Protein AF-A0A7S0EDH4-F1 (afdb_monomer)

Mean predicted aligned error: 17.2 Å

Organism: NCBI:txid33657

Foldseek 3Di:
DDDDDDDDDDDDDDDDDDDDDDDDDDDDDPPDPPPPPPDPPPPPPPDDDPPDDDDDVVCQAAPPCVQRNDNFAFDPDDAQQDDRVLVSCQQRPDPDDHDDPCCCVPVGCCCVPCVVPPDWDFDADRTPRHGDDIDDDPPD

Sequence (140 aa):
RQEDGELATKEPRRSMMMLLGASSSALLGAARSARSVVSRAGTISANFGAPVVMGTEEMMSDKKTGHGTSTMPCQKNLRWDCDVETADRICNYNRHYAEYGGFWEKETSFLSEESEASGEITFYDSNTGKPLFFGPKGRD

Structure (mmCIF, N/CA/C/O backbone):
data_AF-A0A7S0EDH4-F1
#
_entry.id   AF-A0A7S0EDH4-F1
#
loop_
_atom_site.group_PDB
_atom_site.id
_atom_site.type_symbol
_atom_site.label_atom_id
_atom_site.label_alt_id
_atom_site.label_comp_id
_atom_site.label_asym_id
_atom_site.label_entity_id
_atom_site.label_seq_id
_atom_site.pdbx_PDB_ins_code
_atom_site.Cartn_x
_atom_site.Cartn_y
_atom_site.Cartn_z
_atom_site.occupancy
_atom_site.B_iso_or_equiv
_atom_site.auth_seq_id
_atom_site.auth_comp_id
_atom_site.auth_asym_id
_atom_site.auth_atom_id
_atom_site.pdbx_PDB_model_num
ATOM 1 N N . ARG A 1 1 ? 9.473 72.458 4.839 1.00 34.31 1 ARG A N 1
ATOM 2 C CA . ARG A 1 1 ? 10.015 73.329 3.773 1.00 34.31 1 ARG A CA 1
ATOM 3 C C . ARG A 1 1 ? 11.514 73.302 3.965 1.00 34.31 1 ARG A C 1
ATOM 5 O O . ARG A 1 1 ? 11.898 73.978 4.901 1.00 34.31 1 ARG A O 1
ATOM 12 N N . GLN A 1 2 ? 12.248 72.533 3.140 1.00 37.94 2 GLN A N 1
ATOM 13 C CA . GLN A 1 2 ? 13.727 72.568 3.016 1.00 37.94 2 GLN A CA 1
ATOM 14 C C . GLN A 1 2 ? 14.459 72.440 4.388 1.00 37.94 2 GLN A C 1
ATOM 16 O O . GLN A 1 2 ? 13.804 72.176 5.392 1.00 37.94 2 GLN A O 1
ATOM 21 N N . GLU A 1 3 ? 15.778 72.516 4.550 1.00 41.41 3 GLU A N 1
ATOM 22 C CA . GLU A 1 3 ? 16.896 72.412 3.601 1.00 41.41 3 GLU A CA 1
ATOM 23 C C . GLU A 1 3 ? 17.480 70.969 3.596 1.00 41.41 3 GLU A C 1
ATOM 25 O O . GLU A 1 3 ? 16.764 70.011 3.902 1.00 41.41 3 GLU A O 1
ATOM 30 N N . ASP A 1 4 ? 18.739 70.789 3.174 1.00 35.28 4 ASP A N 1
ATOM 31 C CA . ASP A 1 4 ? 19.230 69.558 2.518 1.00 35.28 4 ASP A CA 1
ATOM 32 C C . ASP A 1 4 ? 20.594 69.044 3.072 1.00 35.28 4 ASP A C 1
ATOM 34 O O . ASP A 1 4 ? 21.215 69.690 3.917 1.00 35.28 4 ASP A O 1
ATOM 38 N N . GLY A 1 5 ? 21.081 67.872 2.611 1.00 39.06 5 GLY A N 1
ATOM 39 C CA . GLY A 1 5 ? 22.292 67.198 3.132 1.00 39.06 5 GLY A CA 1
ATOM 40 C C . GLY A 1 5 ? 23.033 66.279 2.138 1.00 39.06 5 GLY A C 1
ATOM 41 O O . GLY A 1 5 ? 22.701 65.104 1.996 1.00 39.06 5 GLY A O 1
ATOM 42 N N . GLU A 1 6 ? 24.067 66.813 1.480 1.00 45.19 6 GLU A N 1
ATOM 43 C CA . GLU A 1 6 ? 25.008 66.087 0.603 1.00 45.19 6 GLU A CA 1
ATOM 44 C C . GLU A 1 6 ? 26.215 65.499 1.387 1.00 45.19 6 GLU A C 1
ATOM 46 O O . GLU A 1 6 ? 26.407 65.826 2.556 1.00 45.19 6 GLU A O 1
ATOM 51 N N . LEU A 1 7 ? 27.060 64.708 0.696 1.00 35.19 7 LEU A N 1
ATOM 52 C CA . LEU A 1 7 ? 28.420 64.218 1.034 1.00 35.19 7 LEU A CA 1
ATOM 53 C C . LEU A 1 7 ? 28.538 62.807 1.646 1.00 35.19 7 LEU A C 1
ATOM 55 O O . LEU A 1 7 ? 28.310 62.598 2.833 1.00 35.19 7 LEU A O 1
ATOM 59 N N . ALA A 1 8 ? 29.089 61.869 0.862 1.00 40.47 8 ALA A N 1
ATOM 60 C CA . ALA A 1 8 ? 30.484 61.420 1.036 1.00 40.47 8 ALA A CA 1
ATOM 61 C C . ALA A 1 8 ? 30.866 60.317 0.024 1.00 40.47 8 ALA A C 1
ATOM 63 O O . ALA A 1 8 ? 30.395 59.181 0.094 1.00 40.47 8 ALA A O 1
ATOM 64 N N . THR A 1 9 ? 31.780 60.630 -0.896 1.00 36.06 9 THR A N 1
ATOM 65 C CA . THR A 1 9 ? 32.432 59.654 -1.784 1.00 36.06 9 THR A CA 1
ATOM 66 C C . THR A 1 9 ? 33.424 58.775 -1.010 1.00 36.06 9 THR A C 1
ATOM 68 O O . THR A 1 9 ? 34.072 59.232 -0.068 1.00 36.06 9 THR A O 1
ATOM 71 N N . LYS A 1 10 ? 33.593 57.505 -1.412 1.00 35.50 10 LYS A N 1
ATOM 72 C CA . LYS A 1 10 ? 34.599 56.603 -0.823 1.00 35.50 10 LYS A CA 1
ATOM 73 C C . LYS A 1 10 ? 35.469 55.943 -1.894 1.00 35.50 10 LYS A C 1
ATOM 75 O O . LYS A 1 10 ? 35.087 54.950 -2.504 1.00 35.50 10 LYS A O 1
ATOM 80 N N . GLU A 1 11 ? 36.654 56.517 -2.074 1.00 42.31 11 GLU A N 1
ATOM 81 C CA . GLU A 1 11 ? 37.730 56.057 -2.962 1.00 42.31 11 GLU A CA 1
ATOM 82 C C . GLU A 1 11 ? 38.185 54.603 -2.690 1.00 42.31 11 GLU A C 1
ATOM 84 O O . GLU A 1 11 ? 38.326 54.206 -1.523 1.00 42.31 11 GLU A O 1
ATOM 89 N N . PRO A 1 12 ? 38.518 53.811 -3.730 1.00 45.28 12 PRO A N 1
ATOM 90 C CA . PRO A 1 12 ? 39.193 52.528 -3.573 1.00 45.28 12 PRO A CA 1
ATOM 91 C C . PRO A 1 12 ? 40.706 52.720 -3.365 1.00 45.28 12 PRO A C 1
ATOM 93 O O . PRO A 1 12 ? 41.416 53.282 -4.200 1.00 45.28 12 PRO A O 1
ATOM 96 N N . ARG A 1 13 ? 41.243 52.191 -2.259 1.00 46.84 13 ARG A N 1
ATOM 97 C CA . ARG A 1 13 ? 42.684 52.254 -1.964 1.00 46.84 13 ARG A CA 1
ATOM 98 C C . ARG A 1 13 ? 43.503 51.411 -2.949 1.00 46.84 13 ARG A C 1
ATOM 100 O O . ARG A 1 13 ? 43.581 50.192 -2.816 1.00 46.84 13 ARG A O 1
ATOM 107 N N . ARG A 1 14 ? 44.195 52.078 -3.877 1.00 38.41 14 ARG A N 1
ATOM 108 C CA . ARG A 1 14 ? 45.358 51.515 -4.582 1.00 38.41 14 ARG A CA 1
ATOM 109 C C . ARG A 1 14 ? 46.494 51.281 -3.578 1.00 38.41 14 ARG A C 1
ATOM 111 O O . ARG A 1 14 ? 46.842 52.194 -2.837 1.00 38.41 14 ARG A O 1
ATOM 118 N N . SER A 1 15 ? 47.091 50.090 -3.593 1.00 38.34 15 SER A N 1
ATOM 119 C CA . SER A 1 15 ? 48.376 49.810 -2.937 1.00 38.34 15 SER A CA 1
ATOM 120 C C . SER A 1 15 ? 49.402 49.373 -3.982 1.00 38.34 15 SER A C 1
ATOM 122 O O . SER A 1 15 ? 49.035 48.814 -5.018 1.00 38.34 15 SER A O 1
ATOM 124 N N . MET A 1 16 ? 50.671 49.707 -3.756 1.00 36.25 16 MET A N 1
ATOM 125 C CA . MET A 1 16 ? 51.666 49.843 -4.819 1.00 36.25 16 MET A CA 1
ATOM 126 C C . MET A 1 16 ? 52.648 48.663 -4.892 1.00 36.25 16 MET A C 1
ATOM 128 O O . MET A 1 16 ? 53.415 48.426 -3.970 1.00 36.25 16 MET A O 1
ATOM 132 N N . MET A 1 17 ? 52.607 47.966 -6.031 1.00 38.44 17 MET A N 1
ATOM 133 C CA . MET A 1 17 ? 53.737 47.456 -6.831 1.00 38.44 17 MET A CA 1
ATOM 134 C C . MET A 1 17 ? 55.080 47.134 -6.133 1.00 38.44 17 MET A C 1
ATOM 136 O O . MET A 1 17 ? 55.824 48.035 -5.757 1.00 38.44 17 MET A O 1
ATOM 140 N N . MET A 1 18 ? 55.492 45.862 -6.199 1.00 34.16 18 MET A N 1
ATOM 141 C CA . MET A 1 18 ? 56.888 45.481 -6.480 1.00 34.16 18 MET A CA 1
ATOM 142 C C . MET A 1 18 ? 56.948 44.243 -7.390 1.00 34.16 18 MET A C 1
ATOM 144 O O . MET A 1 18 ? 55.967 43.516 -7.535 1.00 34.16 18 MET A O 1
ATOM 148 N N . LEU A 1 19 ? 58.081 44.082 -8.076 1.00 37.03 19 LEU A N 1
ATOM 149 C CA . LEU A 1 19 ? 58.265 43.248 -9.269 1.00 37.03 19 LEU A CA 1
ATOM 150 C C . LEU A 1 19 ? 59.087 41.967 -9.017 1.00 37.03 19 LEU A C 1
ATOM 152 O O . LEU A 1 19 ? 59.837 41.885 -8.052 1.00 37.03 19 LEU A O 1
ATOM 156 N N . LEU A 1 20 ? 59.060 41.097 -10.038 1.00 38.53 20 LEU A N 1
ATOM 157 C CA . LEU A 1 20 ? 60.096 40.127 -10.449 1.00 38.53 20 LEU A CA 1
ATOM 158 C C . LEU A 1 20 ? 60.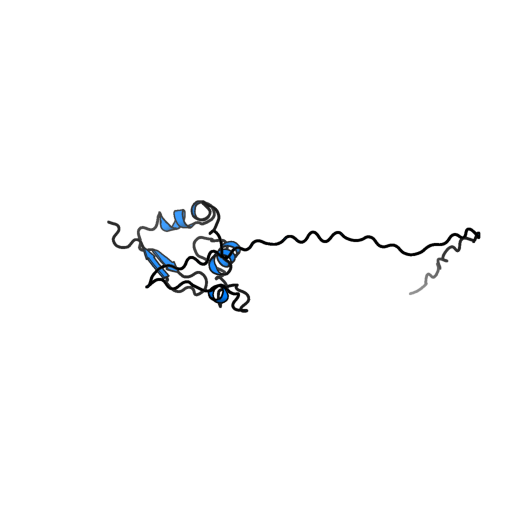277 38.828 -9.638 1.00 38.53 20 LEU A C 1
ATOM 160 O O . LEU A 1 20 ? 60.762 38.806 -8.514 1.00 38.53 20 LEU A O 1
ATOM 164 N N . GLY A 1 21 ? 60.006 37.712 -10.324 1.00 33.75 21 GLY A N 1
ATOM 165 C CA . GLY A 1 21 ? 60.316 36.346 -9.896 1.00 33.75 21 GLY A CA 1
ATOM 166 C C . GLY A 1 21 ? 59.734 35.325 -10.877 1.00 33.75 21 GLY A C 1
ATOM 167 O O . GLY A 1 21 ? 58.637 34.823 -10.666 1.00 33.75 21 GLY A O 1
ATOM 168 N N . ALA A 1 22 ? 60.425 35.062 -11.989 1.00 46.84 22 ALA A N 1
ATOM 169 C CA . ALA A 1 22 ? 59.959 34.116 -13.006 1.00 46.84 22 ALA A CA 1
ATOM 170 C C . ALA A 1 22 ? 60.303 32.662 -12.640 1.00 46.84 22 ALA A C 1
ATOM 172 O O . ALA A 1 22 ? 61.419 32.392 -12.198 1.00 46.84 22 ALA A O 1
ATOM 173 N N . SER A 1 23 ? 59.400 31.717 -12.921 1.00 42.72 23 SER A N 1
ATOM 174 C CA . SER A 1 23 ? 59.752 30.329 -13.266 1.00 42.72 23 SER A CA 1
ATOM 175 C C . SER A 1 23 ? 58.592 29.597 -13.940 1.00 42.72 23 SER A C 1
ATOM 177 O O . SER A 1 23 ? 57.431 29.741 -13.566 1.00 42.72 23 SER A O 1
ATOM 179 N N . SER A 1 24 ? 58.936 28.825 -14.967 1.00 44.00 24 SER A N 1
ATOM 180 C CA . SER A 1 24 ? 58.022 28.076 -15.829 1.00 44.00 24 SER A CA 1
ATOM 181 C C . SER A 1 24 ? 57.474 26.816 -15.156 1.00 44.00 24 SER A C 1
ATOM 183 O O . SER A 1 24 ? 58.206 26.148 -14.429 1.00 44.00 24 SER A O 1
ATOM 185 N N . SER A 1 25 ? 56.265 26.392 -15.535 1.00 46.09 25 SER A N 1
ATOM 186 C CA . SER A 1 25 ? 56.032 25.138 -16.294 1.00 46.09 25 SER A CA 1
ATOM 187 C C . SER A 1 25 ? 54.562 24.721 -16.235 1.00 46.09 25 SER A C 1
ATOM 189 O O . SER A 1 25 ? 53.941 24.732 -15.177 1.00 46.09 25 SER A O 1
ATOM 191 N N . ALA A 1 26 ? 54.011 24.326 -17.381 1.00 44.47 26 ALA A N 1
ATOM 192 C CA . ALA A 1 26 ? 52.655 23.800 -17.496 1.00 44.47 26 ALA A CA 1
ATOM 193 C C . ALA A 1 26 ? 52.663 22.268 -17.660 1.00 44.47 26 ALA A C 1
ATOM 195 O O . ALA A 1 26 ? 53.667 21.700 -18.074 1.00 44.47 26 ALA A O 1
ATOM 196 N N . LEU A 1 27 ? 51.490 21.656 -17.443 1.00 40.81 27 LEU A N 1
ATOM 197 C CA . LEU A 1 27 ? 51.099 20.299 -17.866 1.00 40.81 27 LEU A CA 1
ATOM 198 C C . LEU A 1 27 ? 51.803 19.102 -17.192 1.00 40.81 27 LEU A C 1
ATOM 200 O O . LEU A 1 27 ? 52.880 18.686 -17.592 1.00 40.81 27 LEU A O 1
ATOM 204 N N . LEU A 1 28 ? 51.077 18.450 -16.278 1.00 38.53 28 LEU A N 1
ATOM 205 C CA . LEU A 1 28 ? 50.647 17.038 -16.353 1.00 38.53 28 LEU A CA 1
ATOM 206 C C . LEU A 1 28 ? 49.673 16.830 -15.172 1.00 38.53 28 LEU A C 1
ATOM 208 O O . LEU A 1 28 ? 49.992 17.134 -14.033 1.00 38.53 28 LEU A O 1
ATOM 212 N N . GLY A 1 29 ? 48.416 16.440 -15.360 1.00 38.22 29 GLY A N 1
ATOM 213 C CA . GLY A 1 29 ? 48.019 15.236 -16.085 1.00 38.22 29 GLY A CA 1
ATOM 214 C C . GLY A 1 29 ? 47.601 14.149 -15.087 1.00 38.22 29 GLY A C 1
ATOM 215 O O . GLY A 1 29 ? 48.099 13.030 -15.150 1.00 38.22 29 GLY A O 1
ATOM 216 N N . ALA A 1 30 ? 46.735 14.482 -14.120 1.00 46.34 30 ALA A N 1
ATOM 217 C CA . ALA A 1 30 ? 46.291 13.547 -13.088 1.00 46.34 30 ALA A CA 1
ATOM 218 C C . ALA A 1 30 ? 45.368 12.472 -13.689 1.00 46.34 30 ALA A C 1
ATOM 220 O O . ALA A 1 30 ? 44.156 12.662 -13.815 1.00 46.34 30 ALA A O 1
ATOM 221 N N . ALA A 1 31 ? 45.952 11.334 -14.069 1.00 51.53 31 ALA A N 1
ATOM 222 C CA . ALA A 1 31 ? 45.224 10.184 -14.585 1.00 51.53 31 ALA A CA 1
ATOM 223 C C . ALA A 1 31 ? 44.290 9.611 -13.503 1.00 51.53 31 ALA A C 1
ATOM 225 O O . ALA A 1 31 ? 44.708 8.869 -12.613 1.00 51.53 31 ALA A O 1
ATOM 226 N N . ARG A 1 32 ? 42.998 9.953 -13.579 1.00 52.88 32 ARG A N 1
ATOM 227 C CA . ARG A 1 32 ? 41.962 9.354 -12.729 1.00 52.88 32 ARG A CA 1
ATOM 228 C C . ARG A 1 32 ? 41.840 7.878 -13.109 1.00 52.88 32 ARG A C 1
ATOM 230 O O . ARG A 1 32 ? 41.319 7.559 -14.173 1.00 52.88 32 ARG A O 1
ATOM 237 N N . SER A 1 33 ? 42.331 6.988 -12.247 1.00 49.00 33 SER A N 1
ATOM 238 C CA . SER A 1 33 ? 42.221 5.540 -12.442 1.00 49.00 33 SER A CA 1
ATOM 239 C C . SER A 1 33 ? 40.746 5.134 -12.473 1.00 49.00 33 SER A C 1
ATOM 241 O O . SER A 1 33 ? 40.073 5.089 -11.441 1.00 49.00 33 SER A O 1
ATOM 243 N N . ALA A 1 34 ? 40.230 4.872 -13.674 1.00 55.22 34 ALA A N 1
ATOM 244 C CA . ALA A 1 34 ? 38.877 4.381 -13.873 1.00 55.22 34 ALA A CA 1
ATOM 245 C C . ALA A 1 34 ? 38.801 2.918 -13.417 1.00 55.22 34 ALA A C 1
ATOM 247 O O . ALA A 1 34 ? 39.051 1.992 -14.189 1.00 55.22 34 ALA A O 1
ATOM 248 N N . ARG A 1 35 ? 38.449 2.701 -12.144 1.00 52.75 35 ARG A N 1
ATOM 249 C CA . ARG A 1 35 ? 38.040 1.378 -11.662 1.00 52.75 35 ARG A CA 1
ATOM 250 C C . ARG A 1 35 ? 36.730 0.995 -12.347 1.00 52.75 35 ARG A C 1
ATOM 252 O O . ARG A 1 35 ? 35.657 1.386 -11.899 1.00 52.75 35 ARG A O 1
ATOM 259 N N . SER A 1 36 ? 36.837 0.230 -13.431 1.00 50.25 36 SER A N 1
ATOM 260 C CA . SER A 1 36 ? 35.691 -0.428 -14.052 1.00 50.25 36 SER A CA 1
ATOM 261 C C . SER A 1 36 ? 35.119 -1.453 -13.074 1.00 50.25 36 SER A C 1
ATOM 263 O O . SER A 1 36 ? 35.674 -2.538 -12.889 1.00 50.25 36 SER A O 1
ATOM 265 N N . VAL A 1 37 ? 34.021 -1.092 -12.413 1.00 53.00 37 VAL A N 1
ATOM 266 C CA . VAL A 1 37 ? 33.176 -2.054 -11.708 1.00 53.00 37 VAL A CA 1
ATOM 267 C C . VAL A 1 37 ? 32.346 -2.789 -12.754 1.00 53.00 37 VAL A C 1
ATOM 269 O O . VAL A 1 37 ? 31.309 -2.310 -13.203 1.00 53.00 37 VAL A O 1
ATOM 272 N N . VAL A 1 38 ? 32.829 -3.957 -13.181 1.00 55.22 38 VAL A N 1
ATOM 273 C CA . VAL A 1 38 ? 32.044 -4.864 -14.026 1.00 55.22 38 VAL A CA 1
ATOM 274 C C . VAL A 1 38 ? 30.901 -5.420 -13.182 1.00 55.22 38 VAL A C 1
ATOM 276 O O . VAL A 1 38 ? 31.061 -6.388 -12.437 1.00 55.22 38 VAL A O 1
ATOM 279 N N . SER A 1 39 ? 29.738 -4.786 -13.295 1.00 47.97 39 SER A N 1
ATOM 280 C CA . SER A 1 39 ? 28.493 -5.250 -12.696 1.00 47.97 39 SER A CA 1
ATOM 281 C C . SER A 1 39 ? 28.112 -6.611 -13.279 1.00 47.97 39 SER A C 1
ATOM 283 O O . SER A 1 39 ? 27.558 -6.688 -14.375 1.00 47.97 39 SER A O 1
ATOM 285 N N . ARG A 1 40 ? 28.349 -7.704 -12.539 1.00 55.09 40 ARG A N 1
ATOM 286 C CA . ARG A 1 40 ? 27.710 -9.003 -12.817 1.00 55.09 40 ARG A CA 1
ATOM 287 C C . ARG A 1 40 ? 26.237 -8.957 -12.398 1.00 55.09 40 ARG A C 1
ATOM 289 O O . ARG A 1 40 ? 25.826 -9.627 -11.456 1.00 55.09 40 ARG A O 1
ATOM 296 N N . ALA A 1 41 ? 25.442 -8.192 -13.142 1.00 46.81 41 ALA A N 1
ATOM 297 C CA . ALA A 1 41 ? 23.996 -8.362 -13.195 1.00 46.81 41 ALA A CA 1
ATOM 298 C C . ALA A 1 41 ? 23.698 -9.650 -13.982 1.00 46.81 41 ALA A C 1
ATOM 300 O O . ALA A 1 41 ? 23.449 -9.631 -15.184 1.00 46.81 41 ALA A O 1
ATOM 301 N N . GLY A 1 42 ? 23.840 -10.796 -13.314 1.00 46.03 42 GLY A N 1
ATOM 302 C CA . GLY A 1 42 ? 23.469 -12.087 -13.878 1.00 46.03 42 GLY A CA 1
ATOM 303 C C . GLY A 1 42 ? 21.961 -12.267 -13.793 1.00 46.03 42 GLY A C 1
ATOM 304 O O . GLY A 1 42 ? 21.468 -12.689 -12.751 1.00 46.03 42 GLY A O 1
ATOM 305 N N . THR A 1 43 ? 21.240 -11.953 -14.868 1.00 57.25 43 THR A N 1
ATOM 306 C CA . THR A 1 43 ? 19.800 -12.215 -14.970 1.00 57.25 43 THR A CA 1
ATOM 307 C C . THR A 1 43 ? 19.557 -13.720 -14.872 1.00 57.25 43 THR A C 1
ATOM 309 O O . THR A 1 43 ? 19.905 -14.472 -15.784 1.00 57.25 43 THR A O 1
ATOM 312 N N . ILE A 1 44 ? 18.982 -14.183 -13.760 1.00 54.12 44 ILE A N 1
ATOM 313 C CA . ILE A 1 44 ? 18.604 -15.590 -13.596 1.00 54.12 44 ILE A CA 1
ATOM 314 C C . ILE A 1 44 ? 17.289 -15.813 -14.349 1.00 54.12 44 ILE A C 1
ATOM 316 O O . ILE A 1 44 ? 16.209 -15.809 -13.764 1.00 54.12 44 ILE A O 1
ATOM 320 N N . SER A 1 45 ? 17.380 -16.006 -15.666 1.00 60.34 45 SER A N 1
ATOM 321 C CA . SER A 1 45 ? 16.259 -16.472 -16.488 1.00 60.34 45 SER A CA 1
ATOM 322 C C . SER A 1 45 ? 15.967 -17.942 -16.178 1.00 60.34 45 SER A C 1
ATOM 324 O O . SER A 1 45 ? 16.389 -18.851 -16.894 1.00 60.34 45 SER A O 1
ATOM 326 N N . ALA A 1 46 ? 15.262 -18.178 -15.073 1.00 66.50 46 ALA A N 1
ATOM 327 C CA . ALA A 1 46 ? 14.695 -19.477 -14.755 1.00 66.50 46 ALA A CA 1
ATOM 328 C C . ALA A 1 46 ? 13.556 -19.780 -15.742 1.00 66.50 46 ALA A C 1
ATOM 330 O O . ALA A 1 46 ? 12.455 -19.245 -15.626 1.00 66.50 46 ALA A O 1
ATOM 331 N N . ASN A 1 47 ? 13.834 -20.629 -16.732 1.00 71.94 47 ASN A N 1
ATOM 332 C CA . ASN A 1 47 ? 12.816 -21.143 -17.642 1.00 71.94 47 ASN A CA 1
ATOM 333 C C . ASN A 1 47 ? 12.071 -22.294 -16.960 1.00 71.94 47 ASN A C 1
ATOM 335 O O . ASN A 1 47 ? 12.610 -23.391 -16.808 1.00 71.94 47 ASN A O 1
ATOM 339 N N . PHE A 1 48 ? 10.831 -22.039 -16.554 1.00 81.25 48 PHE A N 1
ATOM 340 C CA . PHE A 1 48 ? 9.925 -23.063 -16.043 1.00 81.25 48 PHE A CA 1
ATOM 341 C C . PHE A 1 48 ? 9.193 -23.753 -17.204 1.00 81.25 48 PHE A C 1
ATOM 343 O O . PHE A 1 48 ? 9.044 -23.190 -18.288 1.00 81.25 48 PHE A O 1
ATOM 350 N N . GLY A 1 49 ? 8.740 -24.989 -16.986 1.00 83.75 49 GLY A N 1
ATOM 351 C CA . GLY A 1 49 ? 7.934 -25.708 -17.973 1.00 83.75 49 GLY A CA 1
ATOM 352 C C . GLY A 1 49 ? 6.565 -25.054 -18.199 1.00 83.75 49 GLY A C 1
ATOM 353 O O . GLY A 1 49 ? 6.032 -24.372 -17.321 1.00 83.75 49 GLY A O 1
ATOM 354 N N . ALA A 1 50 ? 5.969 -25.301 -19.367 1.00 78.06 50 ALA A N 1
ATOM 355 C CA . ALA A 1 50 ? 4.591 -24.898 -19.644 1.00 78.06 50 ALA A CA 1
ATOM 356 C C . ALA A 1 50 ? 3.634 -25.441 -18.553 1.00 78.06 50 ALA A C 1
ATOM 358 O O . ALA A 1 50 ? 3.818 -26.577 -18.108 1.00 78.06 50 ALA A O 1
ATOM 359 N N . PRO A 1 51 ? 2.618 -24.671 -18.115 1.00 85.88 51 PRO A N 1
ATOM 360 C CA . PRO A 1 51 ? 2.090 -23.451 -18.735 1.00 85.88 51 PRO A CA 1
ATOM 361 C C . PRO A 1 51 ? 2.703 -22.131 -18.222 1.00 85.88 51 PRO A C 1
ATOM 363 O O . PRO A 1 51 ? 2.126 -21.073 -18.460 1.00 85.88 51 PRO A O 1
ATOM 366 N N . VAL A 1 52 ? 3.830 -22.154 -17.500 1.00 87.31 52 VAL A N 1
ATOM 367 C CA . VAL A 1 52 ? 4.406 -20.932 -16.914 1.00 87.31 52 VAL A CA 1
ATOM 368 C C . VAL A 1 52 ? 4.934 -19.996 -18.007 1.00 87.31 52 VAL A C 1
ATOM 370 O O . VAL A 1 52 ? 5.814 -20.363 -18.782 1.00 87.31 52 VAL A O 1
ATOM 373 N N . VAL A 1 53 ? 4.420 -18.764 -18.036 1.00 85.94 53 VAL A N 1
ATOM 374 C CA . VAL A 1 53 ? 4.927 -17.671 -18.877 1.00 85.94 53 VAL A CA 1
ATOM 375 C C . VAL A 1 53 ? 5.702 -16.708 -17.987 1.00 85.94 53 VAL A C 1
ATOM 377 O O . VAL A 1 53 ? 5.143 -16.142 -17.049 1.00 85.94 53 VAL A O 1
ATOM 380 N N . MET A 1 54 ? 6.988 -16.518 -18.276 1.00 87.38 54 MET A N 1
ATOM 381 C CA . MET A 1 54 ? 7.814 -15.556 -17.548 1.00 87.38 54 MET A CA 1
ATOM 382 C C . MET A 1 54 ? 7.520 -14.135 -18.026 1.00 87.38 54 MET A C 1
ATOM 384 O O . MET A 1 54 ? 7.556 -13.858 -19.224 1.00 87.38 54 MET A O 1
ATOM 388 N N . GLY A 1 55 ? 7.232 -13.236 -17.082 1.00 84.31 55 GLY A N 1
ATOM 389 C CA . GLY A 1 55 ? 7.097 -11.808 -17.365 1.00 84.31 55 GLY A CA 1
ATOM 390 C C . GLY A 1 55 ? 8.428 -11.203 -17.813 1.00 84.31 55 GLY A C 1
ATOM 391 O O . GLY A 1 55 ? 9.492 -11.644 -17.379 1.00 84.31 55 GLY A O 1
ATOM 392 N N . THR A 1 56 ? 8.367 -10.193 -18.679 1.00 87.12 56 THR A N 1
ATOM 393 C CA . THR A 1 56 ? 9.550 -9.460 -19.148 1.00 87.12 56 THR A CA 1
ATOM 394 C C . THR A 1 56 ? 9.743 -8.163 -18.355 1.00 87.12 56 THR A C 1
ATOM 396 O O . THR A 1 56 ? 8.797 -7.640 -17.760 1.00 87.12 56 THR A O 1
ATOM 399 N N . GLU A 1 57 ? 10.959 -7.613 -18.349 1.00 83.44 57 GLU A N 1
ATOM 400 C CA . GLU A 1 57 ? 11.282 -6.382 -17.606 1.00 83.44 57 GLU A CA 1
ATOM 401 C C . GLU A 1 57 ? 10.475 -5.163 -18.097 1.00 83.44 57 GLU A C 1
ATOM 403 O O . GLU A 1 57 ? 10.137 -4.273 -17.315 1.00 83.44 57 GLU A O 1
ATOM 408 N N . GLU A 1 58 ? 10.072 -5.140 -19.372 1.00 86.00 58 GLU A N 1
ATOM 409 C CA . GLU A 1 58 ? 9.220 -4.093 -19.949 1.00 86.00 58 GLU A CA 1
ATOM 410 C C . GLU A 1 58 ? 7.827 -4.049 -19.297 1.00 86.00 58 GLU A C 1
ATOM 412 O O . GLU A 1 58 ? 7.211 -2.982 -19.198 1.00 86.00 58 GLU A O 1
ATOM 417 N N . MET A 1 59 ? 7.334 -5.179 -18.776 1.00 82.81 59 MET A N 1
ATOM 418 C CA . MET A 1 59 ? 6.085 -5.210 -18.011 1.00 82.81 59 MET A CA 1
ATOM 419 C C . MET A 1 59 ? 6.193 -4.347 -16.747 1.00 82.81 59 MET A C 1
ATOM 421 O O . MET A 1 59 ? 5.251 -3.624 -16.421 1.00 82.81 59 MET A O 1
ATOM 425 N N . MET A 1 60 ? 7.367 -4.330 -16.110 1.00 78.81 60 MET A N 1
ATOM 426 C CA . MET A 1 60 ? 7.676 -3.529 -14.920 1.00 78.81 60 MET A CA 1
ATOM 427 C C . MET A 1 60 ? 8.310 -2.164 -15.248 1.00 78.81 60 MET A C 1
ATOM 429 O O . MET A 1 60 ? 8.693 -1.427 -14.336 1.00 78.81 60 MET A O 1
ATOM 433 N N . SER A 1 61 ? 8.419 -1.778 -16.525 1.00 85.50 61 SER A N 1
ATOM 434 C CA . SER A 1 61 ? 8.927 -0.451 -16.891 1.00 85.50 61 SER A CA 1
ATOM 435 C C . SER A 1 61 ? 8.014 0.662 -16.377 1.00 85.50 61 SER A C 1
ATOM 437 O O . SER A 1 61 ? 6.796 0.481 -16.284 1.00 85.50 61 SER A O 1
ATOM 439 N N . ASP A 1 62 ? 8.596 1.842 -16.156 1.00 84.94 62 ASP A N 1
ATOM 440 C CA . ASP A 1 62 ? 7.834 3.077 -15.959 1.00 84.94 62 ASP A CA 1
ATOM 441 C C . ASP A 1 62 ? 6.876 3.303 -17.148 1.00 84.94 62 ASP A C 1
ATOM 443 O O . ASP A 1 62 ? 7.260 3.095 -18.309 1.00 84.94 62 ASP A O 1
ATOM 447 N N . LYS A 1 63 ? 5.621 3.677 -16.869 1.00 85.69 63 LYS A N 1
ATOM 448 C CA . LYS A 1 63 ? 4.579 3.917 -17.887 1.00 85.69 63 LYS A CA 1
ATOM 449 C C . LYS A 1 63 ? 4.551 5.357 -18.409 1.00 85.69 63 LYS A C 1
ATOM 451 O O . LYS A 1 63 ? 3.714 5.679 -19.249 1.00 85.69 63 LYS A O 1
ATOM 456 N N . LYS A 1 64 ? 5.503 6.198 -17.986 1.00 83.69 64 LYS A N 1
ATOM 457 C CA . LYS A 1 64 ? 5.677 7.621 -18.341 1.00 83.69 64 LYS A CA 1
ATOM 458 C C . LYS A 1 64 ? 4.520 8.516 -17.889 1.00 83.69 64 LYS A C 1
ATOM 460 O O . LYS A 1 64 ? 4.278 9.579 -18.453 1.00 83.69 64 LYS A O 1
ATOM 465 N N . THR A 1 65 ? 3.825 8.070 -16.854 1.00 80.00 65 THR A N 1
ATOM 466 C CA . THR 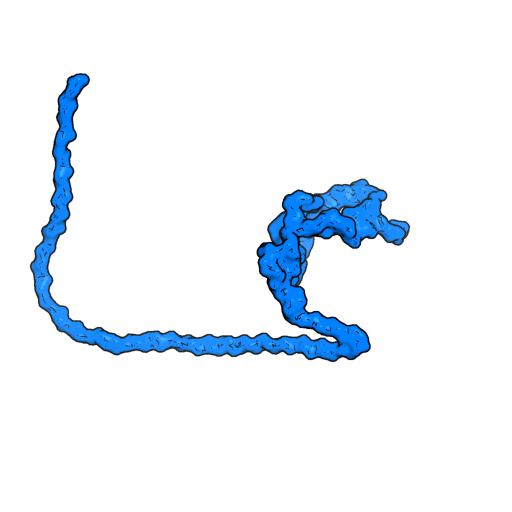A 1 65 ? 2.629 8.668 -16.243 1.00 80.00 65 THR A CA 1
ATOM 467 C C . THR A 1 65 ? 2.949 9.450 -14.970 1.00 80.00 65 THR A C 1
ATOM 469 O O . THR A 1 65 ? 2.059 10.079 -14.412 1.00 80.00 65 THR A O 1
ATOM 472 N N . GLY A 1 66 ? 4.203 9.413 -14.502 1.00 82.12 66 GLY A N 1
ATOM 473 C CA . GLY A 1 66 ? 4.629 10.036 -13.244 1.00 82.12 66 GLY A CA 1
ATOM 474 C C . GLY A 1 66 ? 4.324 9.209 -11.990 1.00 82.12 66 GLY A C 1
ATOM 475 O O . GLY A 1 66 ? 4.545 9.702 -10.891 1.00 82.12 66 GLY A O 1
ATOM 476 N N . HIS A 1 67 ? 3.842 7.969 -12.154 1.00 83.69 67 HIS A N 1
ATOM 477 C CA . HIS A 1 67 ? 3.456 7.049 -11.074 1.00 83.69 67 HIS A CA 1
ATOM 478 C C . HIS A 1 67 ? 4.012 5.637 -11.321 1.00 83.69 67 HIS A C 1
ATOM 480 O O . HIS A 1 67 ? 3.288 4.646 -11.268 1.00 83.69 67 HIS A O 1
ATOM 486 N N . GLY A 1 68 ? 5.305 5.556 -11.650 1.00 85.75 68 GLY A N 1
ATOM 487 C CA . GLY A 1 68 ? 6.033 4.299 -11.829 1.00 85.75 68 GLY A CA 1
ATOM 488 C C . GLY A 1 68 ? 5.353 3.332 -12.804 1.00 85.75 68 GLY A C 1
ATOM 489 O O . GLY A 1 68 ? 5.242 3.616 -13.998 1.00 85.75 68 GLY A O 1
ATOM 490 N N . THR A 1 69 ? 4.927 2.165 -12.318 1.00 85.94 69 THR A N 1
ATOM 491 C CA . THR A 1 69 ? 4.259 1.131 -13.131 1.00 85.94 69 THR A CA 1
ATOM 492 C C . THR A 1 69 ? 2.759 1.375 -13.353 1.00 85.94 69 THR A C 1
ATOM 494 O O . THR A 1 69 ? 2.163 0.691 -14.189 1.00 85.94 69 THR A O 1
ATOM 497 N N . SER A 1 70 ? 2.161 2.358 -12.675 1.00 85.06 70 SER A N 1
ATOM 498 C CA . SER A 1 70 ? 0.722 2.653 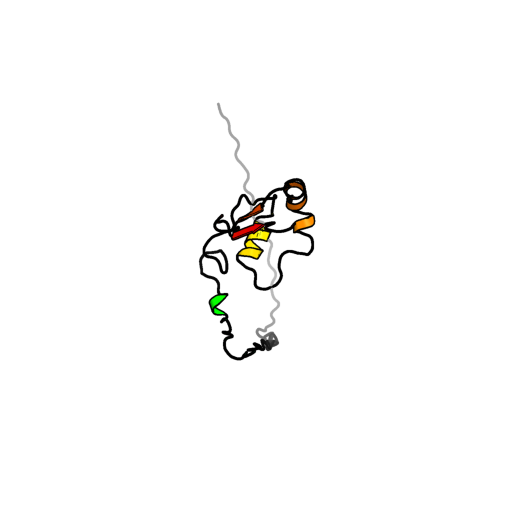-12.682 1.00 85.06 70 SER A CA 1
ATOM 499 C C . SER A 1 70 ? 0.350 3.870 -13.529 1.00 85.06 70 SER A C 1
ATOM 501 O O . SER A 1 70 ? 1.130 4.797 -13.735 1.00 85.06 70 SER A O 1
ATOM 503 N N . THR A 1 71 ? -0.894 3.906 -14.014 1.00 87.62 71 THR A N 1
ATOM 504 C CA . THR A 1 71 ? -1.403 5.017 -14.843 1.00 87.62 71 THR A CA 1
ATOM 505 C C . THR A 1 71 ? -1.892 6.222 -14.032 1.00 87.62 71 THR A C 1
ATOM 507 O O . THR A 1 71 ? -2.008 7.314 -14.580 1.00 87.62 71 THR A O 1
ATOM 510 N N . MET A 1 72 ? -2.187 6.040 -12.743 1.00 88.38 72 MET A N 1
ATOM 511 C CA . MET A 1 72 ? -2.795 7.047 -11.864 1.00 88.38 72 MET A CA 1
ATOM 512 C C . MET A 1 72 ? -2.096 7.076 -10.494 1.00 88.38 72 MET A C 1
ATOM 514 O O . MET A 1 72 ? -1.596 6.027 -10.084 1.00 88.38 72 MET A O 1
ATOM 518 N N . PRO A 1 73 ? -2.085 8.224 -9.786 1.00 90.19 73 PRO A N 1
ATOM 519 C CA . PRO A 1 73 ? -1.566 8.333 -8.419 1.00 90.19 73 PRO A CA 1
ATOM 520 C C . PRO A 1 73 ? -2.373 7.510 -7.410 1.00 90.19 73 PRO A C 1
ATOM 522 O O . PRO A 1 73 ? -3.536 7.178 -7.653 1.00 90.19 73 PRO A O 1
ATOM 525 N N . CYS A 1 74 ? -1.778 7.275 -6.241 1.00 92.50 74 CYS A N 1
ATOM 526 C CA . CYS A 1 74 ? -2.518 6.899 -5.038 1.00 92.50 74 CYS A CA 1
ATOM 527 C C . CYS A 1 74 ? -3.515 8.006 -4.614 1.00 92.50 74 CYS A C 1
ATOM 529 O O . CYS A 1 74 ? -3.290 9.202 -4.839 1.00 92.50 74 CYS A O 1
ATOM 531 N N . GLN A 1 75 ? -4.631 7.620 -3.997 1.00 93.69 75 GLN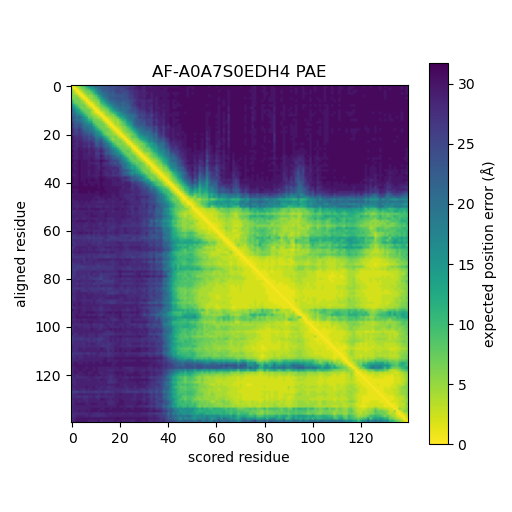 A N 1
ATOM 532 C CA . GLN A 1 75 ? -5.614 8.547 -3.438 1.00 93.69 75 GLN A CA 1
ATOM 533 C C . GLN A 1 75 ? -5.081 9.259 -2.188 1.00 93.69 75 GLN A C 1
ATOM 535 O O . GLN A 1 75 ? -4.316 8.704 -1.409 1.00 93.69 75 GLN A O 1
ATOM 540 N N . LYS A 1 76 ? -5.517 10.508 -1.979 1.00 92.12 76 LYS A N 1
ATOM 541 C CA . LYS A 1 76 ? -5.056 11.351 -0.858 1.00 92.12 76 LYS A CA 1
ATOM 542 C C . LYS A 1 76 ? -5.743 11.064 0.477 1.00 92.12 76 LYS A C 1
ATOM 544 O O . LYS A 1 76 ? -5.172 11.352 1.518 1.00 92.12 76 LYS A O 1
ATOM 549 N N . ASN A 1 77 ? -6.970 10.551 0.435 1.00 91.44 77 ASN A N 1
ATOM 550 C CA . ASN A 1 77 ? -7.785 10.281 1.615 1.00 91.44 77 ASN A CA 1
ATOM 551 C C . ASN A 1 77 ? -7.953 8.765 1.721 1.00 91.44 77 ASN A C 1
ATOM 553 O O . ASN A 1 77 ? -8.981 8.220 1.316 1.00 91.44 77 ASN A O 1
ATOM 557 N N . LEU A 1 78 ? -6.897 8.086 2.163 1.00 93.75 78 LEU A N 1
ATOM 558 C CA . LEU A 1 78 ? -6.926 6.645 2.390 1.00 93.75 78 LEU A CA 1
ATOM 559 C C . LEU A 1 78 ? -7.721 6.327 3.660 1.00 93.75 78 LEU A C 1
ATOM 561 O O . LEU A 1 78 ? -7.870 7.168 4.545 1.00 93.75 78 LEU A O 1
ATOM 565 N N . ARG A 1 79 ? -8.254 5.106 3.739 1.00 92.62 79 ARG A N 1
ATOM 566 C CA . ARG A 1 79 ? -8.866 4.607 4.975 1.00 92.62 79 ARG A CA 1
ATOM 567 C C . ARG A 1 79 ? -7.790 4.299 6.011 1.00 92.62 79 ARG A C 1
ATOM 569 O O . ARG A 1 79 ? -6.644 4.016 5.658 1.00 92.62 79 ARG A O 1
ATOM 576 N N . TRP A 1 80 ? -8.209 4.305 7.271 1.00 93.44 80 TRP A N 1
ATOM 577 C CA . TRP A 1 80 ? -7.402 3.899 8.418 1.00 93.44 80 TRP A CA 1
ATOM 578 C C . TRP A 1 80 ? -6.138 4.744 8.652 1.00 93.44 80 TRP A C 1
ATOM 580 O O . TRP A 1 80 ? -5.119 4.226 9.105 1.00 93.44 80 TRP A O 1
ATOM 590 N N . ASP A 1 81 ? -6.189 6.025 8.271 1.00 92.31 81 ASP A N 1
ATOM 591 C CA . ASP A 1 81 ? -5.092 7.000 8.371 1.00 92.31 81 ASP A CA 1
ATOM 592 C C . ASP A 1 81 ? -3.752 6.544 7.748 1.00 92.31 81 ASP A C 1
ATOM 594 O O . ASP A 1 81 ? -2.677 7.009 8.125 1.00 92.31 81 ASP A O 1
ATOM 598 N N . CYS A 1 82 ? -3.804 5.659 6.743 1.00 93.06 82 CYS A N 1
ATOM 599 C CA . CYS A 1 82 ? -2.614 5.168 6.046 1.00 93.06 82 CYS A CA 1
ATOM 600 C C . CYS A 1 82 ? -1.804 6.311 5.403 1.00 93.06 82 CYS A C 1
ATOM 602 O O . CYS A 1 82 ? -2.345 7.109 4.632 1.00 93.06 82 CYS A O 1
ATOM 604 N N . ASP A 1 83 ? -0.485 6.325 5.632 1.00 93.44 83 ASP A N 1
ATOM 605 C CA . ASP A 1 83 ? 0.436 7.268 4.989 1.00 93.44 83 ASP A CA 1
ATOM 606 C C . ASP A 1 83 ? 0.397 7.152 3.454 1.00 93.44 83 ASP A C 1
ATOM 608 O O . ASP A 1 83 ? 0.749 6.125 2.864 1.00 93.44 83 ASP A O 1
ATOM 612 N N . VAL A 1 84 ? 0.010 8.252 2.808 1.00 93.06 84 VAL A N 1
ATOM 613 C CA . VAL A 1 84 ? -0.134 8.366 1.354 1.00 93.06 84 VAL A CA 1
ATOM 614 C C . VAL A 1 84 ? 1.212 8.227 0.637 1.00 93.06 84 VAL A C 1
ATOM 616 O O . VAL A 1 84 ? 1.244 7.661 -0.456 1.00 93.06 84 VAL A O 1
ATOM 619 N N . GLU A 1 85 ? 2.326 8.686 1.220 1.00 91.12 85 GLU A N 1
ATOM 620 C CA . GLU A 1 85 ? 3.646 8.581 0.576 1.00 91.12 85 GLU A CA 1
ATOM 621 C C . GLU A 1 85 ? 4.148 7.131 0.569 1.00 91.12 85 GLU A C 1
ATOM 623 O O . GLU A 1 85 ? 4.610 6.620 -0.458 1.00 91.12 85 GLU A O 1
ATOM 628 N N . THR A 1 86 ? 3.995 6.424 1.691 1.00 91.38 86 THR A N 1
ATOM 629 C CA . THR A 1 86 ? 4.256 4.983 1.790 1.00 91.38 86 THR A CA 1
ATOM 630 C C . THR A 1 86 ? 3.327 4.178 0.887 1.00 91.38 86 THR A C 1
ATOM 632 O O . THR A 1 86 ? 3.812 3.300 0.168 1.00 91.38 86 THR A O 1
ATOM 635 N N . ALA A 1 87 ? 2.034 4.506 0.842 1.00 92.19 87 ALA A N 1
ATOM 636 C CA . ALA A 1 87 ? 1.075 3.845 -0.037 1.00 92.19 87 ALA A CA 1
ATOM 637 C C . ALA A 1 87 ? 1.403 4.052 -1.528 1.00 92.19 87 ALA A C 1
ATOM 639 O O . ALA A 1 87 ? 1.434 3.072 -2.272 1.00 92.19 87 ALA A O 1
ATOM 640 N N . ASP A 1 88 ? 1.714 5.277 -1.972 1.00 91.62 88 ASP A N 1
ATOM 641 C CA . ASP A 1 88 ? 2.099 5.560 -3.364 1.00 91.62 88 ASP A CA 1
ATOM 642 C C . ASP A 1 88 ? 3.395 4.825 -3.740 1.00 91.62 88 ASP A C 1
ATOM 644 O O . ASP A 1 88 ? 3.453 4.135 -4.761 1.00 91.62 88 ASP A O 1
ATOM 648 N N . ARG A 1 89 ? 4.406 4.846 -2.862 1.00 90.75 89 ARG A N 1
ATOM 649 C CA . ARG A 1 89 ? 5.651 4.081 -3.039 1.00 90.75 89 ARG A CA 1
ATOM 650 C C . ARG A 1 89 ? 5.399 2.576 -3.196 1.00 90.75 89 ARG A C 1
ATOM 652 O O . ARG A 1 89 ? 6.048 1.941 -4.029 1.00 90.75 89 ARG A O 1
ATOM 659 N N . ILE A 1 90 ? 4.483 2.000 -2.417 1.00 90.88 90 ILE A N 1
ATOM 660 C CA . ILE A 1 90 ? 4.179 0.561 -2.444 1.00 90.88 90 ILE A CA 1
ATOM 661 C C . ILE A 1 90 ? 3.314 0.183 -3.652 1.00 90.88 90 ILE A C 1
ATOM 663 O O . ILE A 1 90 ? 3.611 -0.812 -4.311 1.00 90.88 90 ILE A O 1
ATOM 667 N N . CYS A 1 91 ? 2.283 0.964 -3.972 1.00 90.12 91 CYS A N 1
ATOM 668 C CA . CYS A 1 91 ? 1.352 0.644 -5.058 1.00 90.12 91 CYS A CA 1
ATOM 669 C C . CYS A 1 91 ? 1.956 0.906 -6.447 1.00 90.12 91 CYS A C 1
ATOM 671 O O . CYS A 1 91 ? 1.654 0.178 -7.390 1.00 90.12 91 CYS A O 1
ATOM 673 N N . ASN A 1 92 ? 2.825 1.918 -6.579 1.00 90.12 92 ASN A N 1
ATOM 674 C CA . ASN A 1 92 ? 3.244 2.442 -7.886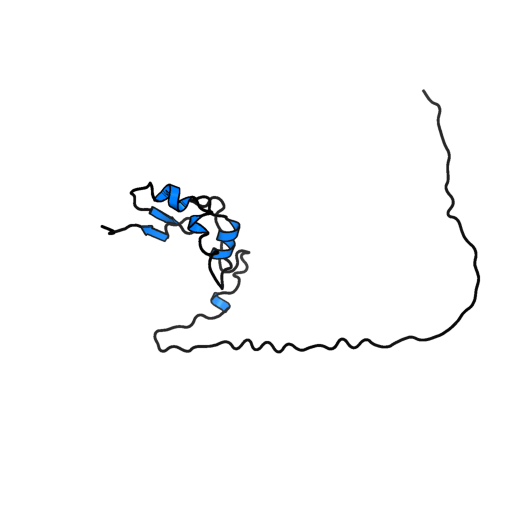 1.00 90.12 92 ASN A CA 1
ATOM 675 C C . ASN A 1 92 ? 4.726 2.220 -8.225 1.00 90.12 92 ASN A C 1
ATOM 677 O O . ASN A 1 92 ? 5.087 2.189 -9.403 1.00 90.12 92 ASN A O 1
ATOM 681 N N . TYR A 1 93 ? 5.596 2.048 -7.225 1.00 88.69 93 TYR A N 1
ATOM 682 C CA . TYR A 1 93 ? 7.054 1.997 -7.424 1.00 88.69 93 TYR A CA 1
ATOM 683 C C . TYR A 1 93 ? 7.723 0.714 -6.927 1.00 88.69 93 TYR A C 1
ATOM 685 O O . TYR A 1 93 ? 8.940 0.552 -7.069 1.00 88.69 93 TYR A O 1
ATOM 693 N N . ASN A 1 94 ? 6.956 -0.206 -6.349 1.00 85.94 94 ASN A N 1
ATOM 694 C CA . ASN A 1 94 ? 7.511 -1.374 -5.696 1.00 85.94 94 ASN A CA 1
ATOM 695 C C . ASN A 1 94 ? 8.061 -2.413 -6.688 1.00 85.94 94 ASN A C 1
ATOM 697 O O . ASN A 1 94 ? 7.351 -2.925 -7.550 1.00 85.94 94 ASN A O 1
ATOM 701 N N . ARG A 1 95 ? 9.338 -2.765 -6.508 1.00 78.88 95 ARG A N 1
ATOM 702 C CA . ARG A 1 95 ? 9.988 -3.939 -7.120 1.00 78.88 95 ARG A CA 1
ATOM 703 C C . ARG A 1 95 ? 10.586 -4.890 -6.077 1.00 78.88 95 ARG A C 1
ATOM 705 O O . ARG A 1 95 ? 11.123 -5.930 -6.446 1.00 78.88 95 ARG A O 1
ATOM 712 N N . HIS A 1 96 ? 10.593 -4.498 -4.802 1.00 77.56 96 HIS A N 1
ATOM 713 C CA . HIS A 1 96 ? 11.286 -5.201 -3.729 1.00 77.56 96 HIS A CA 1
ATOM 714 C C . HIS A 1 96 ? 10.784 -4.739 -2.348 1.00 77.56 96 HIS A C 1
ATOM 716 O O . HIS A 1 96 ? 10.968 -3.579 -1.986 1.00 77.56 96 HIS A O 1
ATOM 722 N N . TYR A 1 97 ? 10.257 -5.687 -1.562 1.00 77.12 97 TYR A N 1
ATOM 723 C CA . TYR A 1 97 ? 9.657 -5.509 -0.225 1.00 77.12 97 TYR A CA 1
ATOM 724 C C . TYR A 1 97 ? 8.368 -4.672 -0.165 1.00 77.12 97 TYR A C 1
ATOM 726 O O . TYR A 1 97 ? 8.105 -3.826 -1.005 1.00 77.12 97 TYR A O 1
ATOM 734 N N . ALA A 1 98 ? 7.541 -4.921 0.849 1.00 84.12 98 ALA A N 1
ATOM 735 C CA . ALA A 1 98 ? 6.381 -4.087 1.163 1.00 84.12 98 ALA A CA 1
ATOM 736 C C . ALA A 1 98 ? 6.794 -2.888 2.050 1.00 84.12 98 ALA A C 1
ATOM 738 O O . ALA A 1 98 ? 7.951 -2.458 2.063 1.00 84.12 98 ALA A O 1
ATOM 739 N N . GLU A 1 99 ? 5.844 -2.353 2.811 1.00 87.75 99 GLU A N 1
ATOM 740 C CA . GLU A 1 99 ? 6.114 -1.610 4.046 1.00 87.75 99 GLU A CA 1
ATOM 741 C C . GLU A 1 99 ? 7.011 -2.387 5.028 1.00 87.75 99 GLU A C 1
ATOM 743 O O . GLU A 1 99 ? 7.258 -3.589 4.887 1.00 87.75 99 GLU A O 1
ATOM 748 N N . TYR A 1 100 ? 7.521 -1.683 6.038 1.00 89.69 100 TYR A N 1
ATOM 749 C CA . TYR A 1 100 ? 8.274 -2.319 7.112 1.00 89.69 100 TYR A CA 1
ATOM 750 C C . TYR A 1 100 ? 7.348 -3.130 8.032 1.00 89.69 100 TYR A C 1
ATOM 752 O O . TYR A 1 100 ? 6.164 -2.835 8.183 1.00 89.69 100 TYR A O 1
ATOM 760 N N . GLY A 1 101 ? 7.903 -4.161 8.675 1.00 92.56 101 GLY A N 1
ATOM 761 C CA 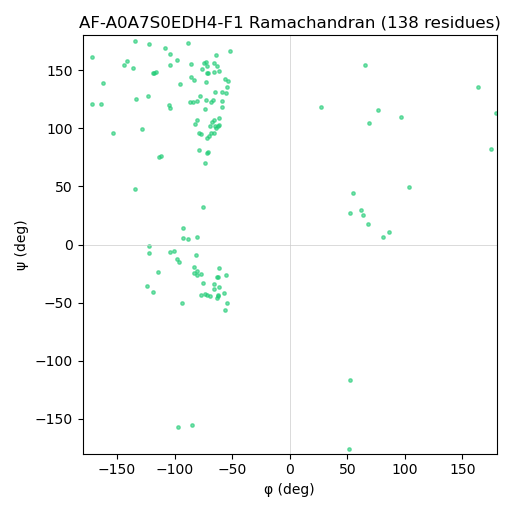. GLY A 1 101 ? 7.133 -5.061 9.534 1.00 92.56 101 GLY A CA 1
ATOM 762 C C . GLY A 1 101 ? 6.443 -4.332 10.692 1.00 92.56 101 GLY A C 1
ATOM 763 O O . GLY A 1 101 ? 7.104 -3.687 11.507 1.00 92.56 101 GLY A O 1
ATOM 764 N N . GLY A 1 102 ? 5.119 -4.478 10.774 1.00 91.12 102 GLY A N 1
ATOM 765 C CA . GLY A 1 102 ? 4.283 -3.888 11.821 1.00 91.12 102 GLY A CA 1
ATOM 766 C C . GLY A 1 102 ? 3.802 -2.458 11.551 1.00 91.12 102 GLY A C 1
ATOM 767 O O . GLY A 1 102 ? 3.262 -1.859 12.474 1.00 91.12 102 GLY A O 1
ATOM 768 N N . PHE A 1 103 ? 3.972 -1.910 10.339 1.00 91.50 103 PHE A N 1
ATOM 769 C CA . PHE A 1 103 ? 3.364 -0.625 9.951 1.00 91.50 103 PHE A CA 1
ATOM 770 C C . PHE A 1 103 ? 1.836 -0.662 10.123 1.00 91.50 103 PHE A C 1
ATOM 772 O O . PHE A 1 103 ? 1.296 0.103 10.921 1.00 91.50 103 PHE A O 1
ATOM 779 N N . TRP A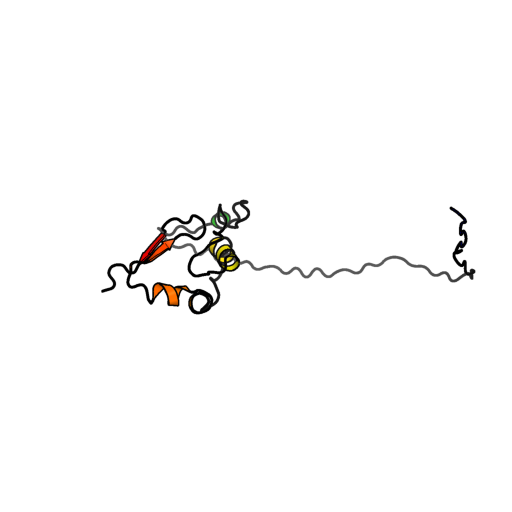 1 104 ? 1.159 -1.628 9.487 1.00 90.38 104 TRP A N 1
ATOM 780 C CA . TRP A 1 104 ? -0.293 -1.827 9.608 1.00 90.38 104 TRP A CA 1
ATOM 781 C C . TRP A 1 104 ? -0.808 -2.003 11.055 1.00 90.38 104 TRP A C 1
ATOM 783 O O . TRP A 1 104 ? -1.956 -1.672 11.335 1.00 90.38 104 TRP A O 1
ATOM 793 N N . GLU A 1 105 ? 0.025 -2.484 11.986 1.00 91.62 105 GLU A N 1
ATOM 794 C CA . GLU A 1 105 ? -0.341 -2.689 13.400 1.00 91.62 105 GLU A CA 1
ATOM 795 C C . GLU A 1 105 ? -0.223 -1.422 14.261 1.00 91.62 105 GLU A C 1
ATOM 797 O O . GLU A 1 105 ? -0.827 -1.361 15.331 1.00 91.62 105 GLU A O 1
ATOM 802 N N . LYS A 1 106 ? 0.622 -0.462 13.857 1.00 92.06 106 LYS A N 1
ATOM 803 C CA . LYS A 1 106 ? 1.113 0.624 14.732 1.00 92.06 106 LYS A CA 1
ATOM 804 C C . LYS A 1 106 ? 0.848 2.024 14.202 1.00 92.06 106 LYS A C 1
ATOM 806 O O . LYS A 1 106 ? 0.608 2.921 15.001 1.00 92.06 106 LYS A O 1
ATOM 811 N N . GLU A 1 107 ? 0.919 2.201 12.886 1.00 92.50 107 GLU A N 1
ATOM 812 C CA . GLU A 1 107 ? 0.794 3.507 12.228 1.00 92.50 107 GLU A CA 1
ATOM 813 C C . GLU A 1 107 ? -0.570 3.704 11.552 1.00 92.50 107 GLU A C 1
ATOM 815 O O . GLU A 1 107 ? -0.848 4.788 11.051 1.00 92.50 107 GLU A O 1
ATOM 820 N N . THR A 1 108 ? -1.415 2.666 11.507 1.00 93.81 108 THR A N 1
ATOM 821 C CA . THR A 1 108 ? -2.763 2.729 10.918 1.00 93.81 108 THR A CA 1
ATOM 822 C C . THR A 1 108 ? -3.814 2.448 11.983 1.00 93.81 108 THR A C 1
ATOM 824 O O . THR A 1 108 ? -3.591 1.638 12.885 1.00 93.81 108 THR A O 1
ATOM 827 N N . SER A 1 109 ? -4.989 3.059 11.861 1.00 92.44 109 SER A N 1
ATOM 828 C CA . SER A 1 109 ? -6.120 2.816 12.766 1.00 92.44 109 SER A CA 1
ATOM 829 C C . SER A 1 109 ? -6.914 1.543 12.424 1.00 92.44 109 SER A C 1
ATOM 831 O O . SER A 1 109 ? -7.936 1.276 13.059 1.00 92.44 109 SER A O 1
ATOM 833 N N . PHE A 1 110 ? -6.450 0.725 11.466 1.00 91.38 110 PHE A N 1
ATOM 834 C CA . PHE A 1 110 ? -7.174 -0.439 10.931 1.00 91.38 110 PHE A CA 1
ATOM 835 C C . PHE A 1 110 ? -7.605 -1.415 12.026 1.00 91.38 110 PHE A C 1
ATOM 837 O O . PHE A 1 110 ? -8.773 -1.790 12.101 1.00 91.38 110 PHE A O 1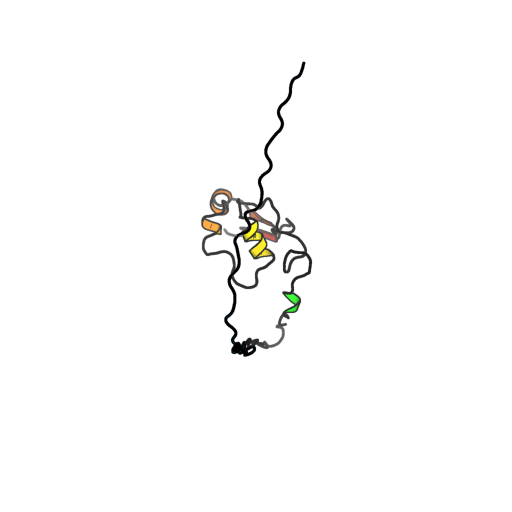
ATOM 844 N N . LEU A 1 111 ? -6.674 -1.804 12.903 1.00 89.00 111 LEU A N 1
ATOM 845 C CA . LEU A 1 111 ? -6.981 -2.736 13.986 1.00 89.00 111 LEU A CA 1
ATOM 846 C C . LEU A 1 111 ? -7.965 -2.143 14.998 1.00 89.00 111 LEU A C 1
ATOM 848 O O . LEU A 1 111 ? -8.838 -2.868 15.462 1.00 89.00 111 LEU A O 1
ATOM 852 N N . SER A 1 112 ? -7.870 -0.855 15.332 1.00 88.25 112 SER A N 1
ATOM 853 C CA . SER A 1 112 ? -8.823 -0.213 16.247 1.00 88.25 112 SER A CA 1
ATOM 854 C C . SER A 1 112 ? -10.219 -0.063 15.637 1.00 88.25 112 SER A C 1
ATOM 856 O O . SER A 1 112 ? -11.198 -0.386 16.296 1.00 88.25 112 SER A O 1
ATOM 858 N N . GLU A 1 113 ? -10.325 0.376 14.381 1.00 88.06 113 GLU A N 1
ATOM 859 C CA . GLU A 1 113 ? -11.621 0.619 13.734 1.00 88.06 113 GLU A CA 1
ATOM 860 C C . GLU A 1 113 ? -12.344 -0.681 13.367 1.00 88.06 113 GLU A C 1
ATOM 862 O O . GLU A 1 113 ? -13.549 -0.809 13.580 1.00 88.06 113 GLU A O 1
ATOM 867 N N . GLU A 1 114 ? -11.620 -1.663 12.826 1.00 86.50 114 GLU A N 1
ATOM 868 C CA . GLU A 1 114 ? -12.237 -2.850 12.230 1.00 86.50 114 GLU A CA 1
ATOM 869 C C . GLU A 1 114 ? -12.271 -4.066 13.177 1.00 86.50 114 GLU A C 1
ATOM 871 O O . GLU A 1 114 ? -12.997 -5.017 12.901 1.00 86.50 114 GLU A O 1
ATOM 876 N N . SER A 1 115 ? -11.551 -4.067 14.314 1.00 75.19 115 SER A N 1
ATOM 877 C CA . SER A 1 115 ? -11.734 -5.123 15.337 1.00 75.19 115 SER A CA 1
ATOM 878 C C . SER A 1 115 ? -12.995 -4.928 16.183 1.00 75.19 115 SER A C 1
ATOM 880 O O . SER A 1 115 ? -13.561 -5.906 16.674 1.00 75.19 115 SER A O 1
ATOM 882 N N . GLU A 1 116 ? -13.471 -3.686 16.310 1.00 66.81 116 GLU A N 1
ATOM 883 C CA . GLU A 1 116 ? -14.770 -3.361 16.911 1.00 66.81 116 GLU A CA 1
ATOM 884 C C . GLU A 1 116 ? -15.930 -3.573 15.912 1.00 66.81 116 GLU A C 1
ATOM 886 O O . GLU A 1 116 ? -17.075 -3.817 16.309 1.00 66.81 116 GLU A O 1
ATOM 891 N N . ALA A 1 117 ? -15.644 -3.542 14.604 1.00 65.25 117 ALA A N 1
ATOM 892 C CA . ALA A 1 117 ? -16.618 -3.757 13.539 1.00 65.25 117 ALA A CA 1
ATOM 893 C C . ALA A 1 117 ? -16.874 -5.255 13.276 1.00 65.25 117 ALA A C 1
ATOM 895 O O . ALA A 1 117 ? -16.128 -5.940 12.584 1.00 65.25 117 ALA A O 1
ATOM 896 N N . SER A 1 118 ? -18.011 -5.769 13.748 1.00 63.28 118 SER A N 1
ATOM 897 C CA . SER A 1 118 ? -18.449 -7.167 13.540 1.00 63.28 118 SER A CA 1
ATOM 898 C C . SER A 1 118 ? -18.978 -7.478 12.119 1.00 63.28 118 SER A C 1
ATOM 900 O O . SER A 1 118 ? -19.886 -8.293 11.952 1.00 63.28 118 SER A O 1
ATOM 902 N N . GLY A 1 119 ? -18.451 -6.812 11.085 1.00 78.75 119 GLY A N 1
ATOM 903 C CA . GLY A 1 119 ? -19.006 -6.803 9.725 1.00 78.75 119 GLY A CA 1
ATOM 904 C C . GLY A 1 119 ? -18.068 -7.292 8.617 1.00 78.75 119 GLY A C 1
ATOM 905 O O . GLY A 1 119 ? -16.875 -7.507 8.811 1.00 78.75 119 GLY A O 1
ATOM 906 N N . GLU A 1 120 ? -18.623 -7.438 7.411 1.00 87.62 120 GLU A N 1
ATOM 907 C CA . GLU A 1 120 ? -17.841 -7.643 6.189 1.00 87.62 120 GLU A CA 1
ATOM 908 C C . GLU A 1 120 ? -17.148 -6.337 5.775 1.00 87.62 120 GLU A C 1
ATOM 910 O O . GLU A 1 120 ? -17.796 -5.361 5.390 1.00 87.62 120 GLU A O 1
ATOM 915 N N . ILE A 1 121 ? -15.818 -6.343 5.786 1.00 90.25 121 ILE A N 1
ATOM 916 C CA . ILE A 1 121 ? -14.985 -5.233 5.337 1.00 90.25 121 ILE A CA 1
ATOM 917 C C . ILE A 1 121 ? -14.823 -5.332 3.817 1.00 90.25 121 ILE A C 1
ATOM 919 O O . ILE A 1 121 ? -14.311 -6.319 3.281 1.00 90.25 121 ILE A O 1
ATOM 923 N N . THR A 1 122 ? -15.222 -4.280 3.101 1.00 92.06 122 THR A N 1
ATOM 924 C CA . THR A 1 122 ? -14.823 -4.095 1.697 1.00 92.06 122 THR A CA 1
ATOM 925 C C . THR A 1 122 ? -13.486 -3.365 1.653 1.00 92.06 122 THR A C 1
ATOM 927 O O . THR A 1 122 ? -13.370 -2.256 2.174 1.00 92.06 122 THR A O 1
ATOM 930 N N . PHE A 1 123 ? -12.490 -3.969 1.014 1.00 93.06 123 PHE A N 1
ATOM 931 C CA . PHE A 1 123 ? -11.191 -3.372 0.719 1.00 93.06 123 PHE A CA 1
ATOM 932 C C . PHE A 1 123 ? -11.219 -2.788 -0.693 1.00 93.06 123 PHE A C 1
ATOM 934 O O . PHE A 1 123 ? -11.743 -3.408 -1.624 1.00 93.06 123 PHE A O 1
ATOM 941 N N . TYR A 1 124 ? -10.636 -1.605 -0.852 1.00 94.50 124 TYR A N 1
ATOM 942 C CA . TYR A 1 124 ? -10.638 -0.843 -2.097 1.00 94.50 124 TYR A CA 1
ATOM 943 C C . TYR A 1 124 ? -9.210 -0.698 -2.626 1.00 94.50 124 TYR A C 1
ATOM 945 O O . TYR A 1 124 ? -8.264 -0.633 -1.846 1.00 94.50 124 TYR A O 1
ATOM 953 N N . ASP A 1 125 ? -9.058 -0.638 -3.945 1.00 93.62 125 ASP A N 1
ATOM 954 C CA . ASP A 1 125 ? -7.792 -0.285 -4.591 1.00 93.62 125 ASP A CA 1
ATOM 955 C C . ASP A 1 125 ? -7.419 1.180 -4.297 1.00 93.62 125 ASP A C 1
ATOM 957 O O . ASP A 1 125 ? -8.193 2.089 -4.608 1.00 93.62 125 ASP A O 1
ATOM 961 N N . SER A 1 126 ? -6.224 1.405 -3.747 1.00 92.75 126 SER A N 1
ATOM 962 C CA . SER A 1 126 ? -5.711 2.720 -3.339 1.00 92.75 126 SER A CA 1
ATOM 963 C C . SER A 1 126 ? -5.580 3.731 -4.480 1.00 92.75 126 SER A C 1
ATOM 965 O O . SER A 1 126 ? -5.545 4.931 -4.216 1.00 92.75 126 SER A O 1
ATOM 967 N N . ASN A 1 127 ? -5.521 3.292 -5.742 1.00 92.62 127 ASN A N 1
ATOM 968 C CA . ASN A 1 127 ? -5.411 4.195 -6.890 1.00 92.62 127 ASN A CA 1
ATOM 969 C C . ASN A 1 127 ? -6.789 4.538 -7.482 1.00 92.62 127 ASN A C 1
ATOM 971 O O . ASN A 1 127 ? -7.108 5.710 -7.695 1.00 92.62 127 ASN A O 1
ATOM 975 N N . THR A 1 128 ? -7.634 3.537 -7.757 1.00 91.62 128 THR A N 1
ATOM 976 C CA . THR A 1 128 ? -8.934 3.750 -8.425 1.00 91.62 128 THR A CA 1
ATOM 977 C C . THR A 1 128 ? -10.132 3.868 -7.485 1.00 91.62 128 THR A C 1
ATOM 979 O O . THR A 1 128 ? -11.192 4.309 -7.931 1.00 91.62 128 THR A O 1
ATOM 982 N N . GLY A 1 129 ? -10.006 3.485 -6.211 1.00 92.38 129 GLY A N 1
ATOM 983 C CA . GLY A 1 129 ? -11.106 3.469 -5.239 1.00 92.38 129 GLY A CA 1
ATOM 984 C C . GLY A 1 129 ? -12.177 2.421 -5.541 1.00 92.38 129 GLY A C 1
ATOM 985 O O . GLY A 1 129 ? -13.300 2.530 -5.054 1.00 92.38 129 GLY A O 1
ATOM 986 N N . LYS A 1 130 ? -11.875 1.427 -6.383 1.00 94.50 130 LYS A N 1
ATOM 987 C CA . LYS A 1 130 ? -12.806 0.343 -6.723 1.00 94.50 130 LYS A CA 1
ATOM 988 C C . LYS A 1 130 ? -12.712 -0.787 -5.694 1.00 94.50 130 LYS A C 1
ATOM 990 O O . LYS A 1 130 ? -11.603 -1.076 -5.247 1.00 94.50 130 LYS A O 1
ATOM 995 N N . PRO A 1 131 ? -13.827 -1.458 -5.343 1.00 94.88 131 PRO A N 1
ATOM 996 C CA . PRO A 1 131 ? -13.788 -2.665 -4.522 1.00 94.88 131 PRO A CA 1
ATOM 997 C C . PRO A 1 131 ? -12.866 -3.722 -5.139 1.00 94.88 131 PRO A C 1
ATOM 999 O O . PRO A 1 131 ? -12.992 -4.034 -6.325 1.00 94.88 131 PRO A O 1
ATOM 1002 N N . LEU A 1 132 ? -11.959 -4.268 -4.331 1.00 93.12 132 LEU A N 1
ATOM 1003 C CA . LEU A 1 132 ? -10.967 -5.264 -4.743 1.00 93.12 132 LEU A CA 1
ATOM 1004 C C . LEU A 1 132 ? -11.132 -6.586 -3.984 1.00 93.12 132 LEU A C 1
ATOM 1006 O O . LEU A 1 132 ? -11.025 -7.657 -4.579 1.00 93.12 132 LEU A O 1
ATOM 1010 N N . PHE A 1 133 ? -11.412 -6.522 -2.681 1.00 92.19 133 PHE A N 1
ATOM 1011 C CA . PHE A 1 133 ? -11.566 -7.697 -1.825 1.00 92.19 133 PHE A CA 1
ATOM 1012 C C . PHE A 1 133 ? -12.665 -7.478 -0.777 1.00 92.19 133 PHE A C 1
ATOM 1014 O O . PHE A 1 133 ? -12.962 -6.348 -0.400 1.00 92.19 133 PHE A O 1
ATOM 1021 N N . PHE A 1 134 ? -13.269 -8.570 -0.310 1.00 91.00 134 PHE A N 1
ATOM 1022 C CA . PHE A 1 134 ? -14.345 -8.565 0.677 1.00 91.00 134 PHE A CA 1
ATOM 1023 C C . PHE A 1 134 ? -14.048 -9.623 1.737 1.00 91.00 134 PHE A C 1
ATOM 1025 O O . PHE A 1 134 ? -13.880 -10.797 1.392 1.00 91.00 134 PHE A O 1
ATOM 1032 N N . GLY A 1 135 ? -14.018 -9.247 3.011 1.00 86.00 135 GLY A N 1
ATOM 1033 C CA . GLY A 1 135 ? -13.843 -10.216 4.087 1.00 86.00 135 GLY A CA 1
ATOM 1034 C C . GLY A 1 135 ? -14.024 -9.623 5.485 1.00 86.00 135 GLY A C 1
ATOM 1035 O O . GLY A 1 135 ? -13.910 -8.414 5.638 1.00 86.00 135 GLY A O 1
ATOM 1036 N N . PRO A 1 136 ? -14.261 -10.455 6.510 1.00 85.62 136 PRO A N 1
ATOM 1037 C CA . PRO A 1 136 ? -14.345 -11.915 6.444 1.00 85.62 136 PRO A CA 1
ATOM 1038 C C . PRO A 1 136 ? -15.631 -12.419 5.758 1.00 85.62 136 PRO A C 1
ATOM 1040 O O . PRO A 1 136 ? -16.711 -11.883 5.970 1.00 85.62 136 PRO A O 1
ATOM 1043 N N . LYS A 1 137 ? -15.506 -13.471 4.937 1.00 82.50 137 LYS A N 1
ATOM 1044 C CA . LYS A 1 137 ? -16.621 -14.227 4.333 1.00 82.50 137 LYS A CA 1
ATOM 1045 C C . LYS A 1 137 ? -16.484 -15.694 4.716 1.00 82.50 137 LYS A C 1
ATOM 1047 O O . LYS A 1 137 ? -15.410 -16.250 4.494 1.00 82.50 137 LYS A O 1
ATOM 1052 N N . GLY A 1 138 ? -17.542 -16.297 5.265 1.00 76.50 138 GLY A N 1
ATOM 1053 C CA . GLY A 1 138 ? -17.549 -17.711 5.675 1.00 76.50 138 GLY A CA 1
ATOM 1054 C C . GLY A 1 138 ? -16.419 -18.062 6.648 1.00 76.50 138 GLY A C 1
ATOM 1055 O O . GLY A 1 138 ? -15.702 -19.039 6.434 1.00 76.50 138 GLY A O 1
ATOM 1056 N N . ARG A 1 139 ? -16.192 -17.198 7.644 1.00 64.75 139 ARG A N 1
ATOM 1057 C CA . ARG A 1 139 ? -15.278 -17.447 8.767 1.00 64.75 139 ARG A CA 1
ATOM 1058 C C . ARG A 1 139 ? -16.121 -17.580 10.027 1.00 64.75 139 ARG A C 1
ATOM 1060 O O . ARG A 1 139 ? -16.237 -16.631 10.800 1.00 64.75 139 ARG A O 1
ATOM 1067 N N . ASP A 1 140 ? -16.735 -18.748 10.115 1.00 55.91 140 ASP A N 1
ATOM 1068 C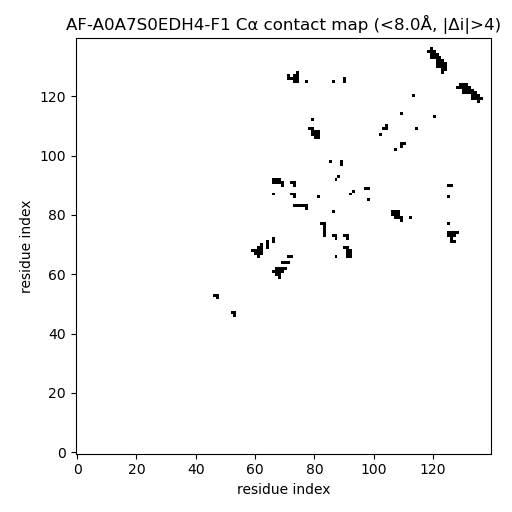 CA . ASP A 1 140 ? -17.612 -19.214 11.184 1.00 55.91 140 ASP A CA 1
ATOM 1069 C C . ASP A 1 140 ? -16.780 -19.903 12.289 1.00 55.91 140 ASP A C 1
ATOM 1071 O O . ASP A 1 140 ? -15.768 -20.559 11.935 1.00 55.91 140 ASP A O 1
#

Secondary structure (DSSP, 8-state):
-----------------------------------------------PPTT--PPPGGGGS--SSSSTTSSSPPPSS-GGG--HHHHHHHHHS-SS--SPTTHHHHTSSHHHHHHS--SPEEEE-TTT--EEEEES-S--

Solvent-accessible surface area (backbone atoms only — not comparable to full-atom values): 9861 Å² total; per-residue (Å²): 131,82,88,89,87,86,90,84,89,83,84,82,84,83,79,84,86,86,84,91,85,89,82,88,86,80,90,85,82,85,78,75,81,77,79,79,77,80,76,81,79,73,78,81,79,77,82,63,66,84,90,60,77,83,84,57,71,75,77,69,36,68,64,86,56,89,23,38,60,29,83,59,57,54,46,86,83,51,73,42,69,45,57,50,68,62,48,30,45,52,77,24,63,58,87,74,74,77,81,66,92,60,45,69,76,71,66,26,46,46,61,69,62,51,70,73,44,96,59,70,43,76,40,56,38,62,56,80,67,44,82,74,49,74,39,72,70,93,82,127

Radius of gyration: 33.51 Å; Cα contacts (8 Å, |Δi|>4): 102; chains: 1; bounding box: 79×99×37 Å

pLDDT: mean 72.87, std 21.19, range [33.75, 94.88]